Protein AF-A0A8T7HRS5-F1 (afdb_monomer)

Structure (mmCIF, N/CA/C/O backbone):
data_AF-A0A8T7HRS5-F1
#
_entry.id   AF-A0A8T7HRS5-F1
#
loop_
_atom_site.group_PDB
_atom_site.id
_atom_site.type_symbol
_atom_site.label_atom_id
_atom_site.label_alt_id
_atom_site.label_comp_id
_atom_site.label_asym_id
_atom_site.label_entity_id
_atom_site.label_seq_id
_atom_site.pdbx_PDB_ins_code
_atom_site.Cartn_x
_atom_site.Cartn_y
_atom_site.Cartn_z
_atom_site.occupancy
_atom_site.B_iso_or_equiv
_atom_site.auth_seq_id
_atom_site.auth_comp_id
_atom_site.auth_asym_id
_atom_site.auth_atom_id
_atom_site.pdbx_PDB_model_num
ATOM 1 N N . MET A 1 1 ? 22.891 -28.030 -6.811 1.00 41.44 1 MET A N 1
ATOM 2 C CA . MET A 1 1 ? 21.662 -27.942 -7.627 1.00 41.44 1 MET A CA 1
ATOM 3 C C . MET A 1 1 ? 21.359 -26.465 -7.814 1.00 41.44 1 MET A C 1
ATOM 5 O O . MET A 1 1 ? 21.120 -25.794 -6.823 1.00 41.44 1 MET A O 1
ATOM 9 N N . LEU A 1 2 ? 21.492 -25.946 -9.035 1.00 41.97 2 LEU A N 1
ATOM 10 C CA . LEU A 1 2 ? 21.156 -24.560 -9.374 1.00 41.97 2 LEU A CA 1
ATOM 11 C C . LEU A 1 2 ? 19.632 -24.460 -9.515 1.00 41.97 2 LEU A C 1
ATOM 13 O O . LEU A 1 2 ? 19.053 -25.126 -10.370 1.00 41.97 2 LEU A O 1
ATOM 17 N N . ALA A 1 3 ? 18.987 -23.687 -8.642 1.00 48.66 3 ALA A N 1
ATOM 18 C CA . ALA A 1 3 ? 17.559 -23.414 -8.724 1.00 48.66 3 ALA A CA 1
ATOM 19 C C . ALA A 1 3 ? 17.304 -22.442 -9.884 1.00 48.66 3 ALA A C 1
ATOM 21 O O . ALA A 1 3 ? 17.656 -21.267 -9.814 1.00 48.66 3 ALA A O 1
ATOM 22 N N . VAL A 1 4 ? 16.715 -22.944 -10.967 1.00 43.28 4 VAL A N 1
ATOM 23 C CA . VAL A 1 4 ? 16.228 -22.124 -12.080 1.00 43.28 4 VAL A CA 1
ATOM 24 C C . VAL A 1 4 ? 14.912 -21.487 -11.633 1.00 43.28 4 VAL A C 1
ATOM 26 O O . VAL A 1 4 ? 13.855 -22.110 -11.697 1.00 43.28 4 VAL A O 1
ATOM 29 N N . LEU A 1 5 ? 14.979 -20.252 -11.132 1.00 48.88 5 LEU A N 1
ATOM 30 C CA . LEU A 1 5 ? 13.803 -19.406 -10.929 1.00 48.88 5 LEU A CA 1
ATOM 31 C C . LEU A 1 5 ? 13.313 -18.937 -12.304 1.00 48.88 5 LEU A C 1
ATOM 33 O O . LEU A 1 5 ? 13.785 -17.945 -12.854 1.00 48.88 5 LEU A O 1
ATOM 37 N N . ALA A 1 6 ? 12.385 -19.696 -12.882 1.00 42.50 6 ALA A N 1
ATOM 38 C CA . ALA A 1 6 ? 11.676 -19.316 -14.093 1.00 42.50 6 ALA A CA 1
ATOM 39 C C . ALA A 1 6 ? 10.713 -18.163 -13.772 1.00 42.50 6 ALA A C 1
ATOM 41 O O . ALA A 1 6 ? 9.580 -18.373 -13.343 1.00 42.50 6 ALA A O 1
ATOM 42 N N . VAL A 1 7 ? 11.178 -16.929 -13.963 1.00 48.06 7 VAL A N 1
ATOM 43 C CA . VAL A 1 7 ? 10.322 -15.739 -13.975 1.00 48.06 7 VAL A CA 1
ATOM 44 C C . VAL A 1 7 ? 9.603 -15.715 -15.322 1.00 48.06 7 VAL A C 1
ATOM 46 O O . VAL A 1 7 ? 10.094 -15.174 -16.310 1.00 48.06 7 VAL A O 1
ATOM 49 N N . SER A 1 8 ? 8.452 -16.376 -15.387 1.00 46.47 8 SER A N 1
ATOM 50 C CA . SER A 1 8 ? 7.551 -16.315 -16.534 1.00 46.47 8 SER A CA 1
ATOM 51 C C . SER A 1 8 ? 6.961 -14.904 -16.643 1.00 46.47 8 SER A C 1
ATOM 53 O O . SER A 1 8 ? 6.051 -14.548 -15.892 1.00 46.47 8 SER A O 1
ATOM 55 N N . LEU A 1 9 ? 7.501 -14.098 -17.566 1.00 45.38 9 LEU A N 1
ATOM 56 C CA . LEU A 1 9 ? 6.936 -12.810 -17.969 1.00 45.38 9 LEU A CA 1
ATOM 57 C C . LEU A 1 9 ? 5.533 -13.023 -18.549 1.00 45.38 9 LEU A C 1
ATOM 59 O O . LEU A 1 9 ? 5.378 -13.475 -19.682 1.00 45.38 9 LEU A O 1
ATOM 63 N N . MET A 1 10 ? 4.505 -12.666 -17.782 1.00 49.12 10 MET A N 1
ATOM 64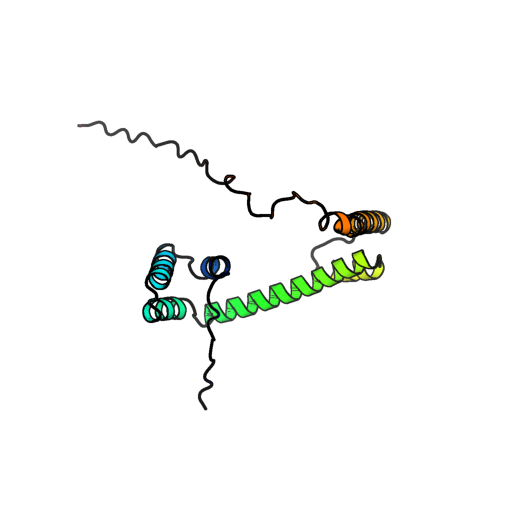 C CA . MET A 1 10 ? 3.168 -12.458 -18.326 1.00 49.12 10 MET A CA 1
ATOM 65 C C . MET A 1 10 ? 3.150 -11.159 -19.134 1.00 49.12 10 MET A C 1
ATOM 67 O O . MET A 1 10 ? 3.443 -10.079 -18.620 1.00 49.12 10 MET A O 1
ATOM 71 N N . ALA A 1 11 ? 2.806 -11.285 -20.412 1.00 43.28 11 ALA A N 1
ATOM 72 C CA . ALA A 1 11 ? 2.673 -10.178 -21.335 1.00 43.28 11 ALA A CA 1
ATOM 73 C C . ALA A 1 11 ? 1.466 -9.280 -20.982 1.00 43.28 11 ALA A C 1
ATOM 75 O O . ALA A 1 11 ? 0.327 -9.734 -20.953 1.00 43.28 11 ALA A O 1
ATOM 76 N N . ILE A 1 12 ? 1.773 -7.997 -20.754 1.00 49.12 12 ILE A N 1
ATOM 77 C CA . ILE A 1 12 ? 1.118 -6.814 -21.346 1.00 49.12 12 ILE A CA 1
ATOM 78 C C . ILE A 1 12 ? -0.404 -6.732 -21.102 1.00 49.12 12 ILE A C 1
ATOM 80 O O . ILE A 1 12 ? -1.210 -7.202 -21.893 1.00 49.12 12 ILE A O 1
ATOM 84 N N . ALA A 1 13 ? -0.842 -6.120 -19.997 1.00 39.41 13 ALA A N 1
ATOM 85 C CA . ALA A 1 13 ? -1.379 -4.750 -20.068 1.00 39.41 13 ALA A CA 1
ATOM 86 C C . ALA A 1 13 ? -1.155 -3.908 -18.784 1.00 39.41 13 ALA A C 1
ATOM 88 O O . ALA A 1 13 ? -1.774 -2.863 -18.607 1.00 39.41 13 ALA A O 1
ATOM 89 N N . GLY A 1 14 ? -0.270 -4.342 -17.878 1.00 42.34 14 GLY A N 1
ATOM 90 C CA . GLY A 1 14 ? -0.051 -3.704 -16.565 1.00 42.34 14 GLY A CA 1
ATOM 91 C C . GLY A 1 14 ? 1.330 -3.072 -16.344 1.00 42.34 14 GLY A C 1
ATOM 92 O O . GLY A 1 14 ? 1.717 -2.850 -15.199 1.00 42.34 14 GLY A O 1
ATOM 93 N N . VAL A 1 15 ? 2.113 -2.824 -17.399 1.00 47.00 15 VAL A N 1
ATOM 94 C CA . VAL A 1 15 ? 3.554 -2.508 -17.276 1.00 47.00 15 VAL A CA 1
ATOM 95 C C . VAL A 1 15 ? 3.820 -1.119 -16.657 1.00 47.00 15 VAL A C 1
ATOM 97 O O . VAL A 1 15 ? 4.844 -0.906 -16.008 1.00 47.00 15 VAL A O 1
ATOM 100 N N . SER A 1 16 ? 2.876 -0.180 -16.761 1.00 49.62 16 SER A N 1
ATOM 101 C CA . SER A 1 16 ? 3.087 1.218 -16.352 1.00 49.62 16 SER A CA 1
ATOM 102 C C . SER A 1 16 ? 3.294 1.414 -14.843 1.00 49.62 16 SER A C 1
ATOM 104 O O . SER A 1 16 ? 4.047 2.298 -14.443 1.00 49.62 16 SER A O 1
ATOM 106 N N . ALA A 1 17 ? 2.680 0.586 -13.991 1.00 49.75 17 ALA A N 1
ATOM 107 C CA . ALA A 1 17 ? 2.851 0.697 -12.538 1.00 49.75 17 ALA A CA 1
ATOM 108 C C . ALA A 1 17 ? 4.171 0.078 -12.043 1.00 49.75 17 ALA A C 1
ATOM 110 O O . ALA A 1 17 ? 4.702 0.494 -11.015 1.00 49.75 17 ALA A O 1
ATOM 111 N N . PHE A 1 18 ? 4.717 -0.896 -12.778 1.00 50.69 18 PHE A N 1
ATOM 112 C CA . PHE A 1 18 ? 5.973 -1.552 -12.423 1.00 50.69 18 PHE A CA 1
ATOM 113 C C . PHE A 1 18 ? 7.177 -0.689 -12.831 1.00 50.69 18 PHE A C 1
ATOM 115 O O . PHE A 1 18 ? 8.054 -0.441 -12.009 1.00 50.69 18 PHE A O 1
ATOM 122 N N . ILE A 1 19 ? 7.174 -0.113 -14.041 1.00 52.47 19 ILE A N 1
ATOM 123 C CA . ILE A 1 19 ? 8.280 0.733 -14.538 1.00 52.47 19 ILE A CA 1
ATOM 124 C C . ILE A 1 19 ? 8.520 1.965 -13.647 1.00 52.47 19 ILE A C 1
ATOM 126 O O . ILE A 1 19 ? 9.669 2.355 -13.430 1.00 52.47 19 ILE A O 1
ATOM 130 N N . GLY A 1 20 ? 7.462 2.547 -13.069 1.00 53.62 20 GLY A N 1
ATOM 131 C CA . GLY A 1 20 ? 7.557 3.765 -12.256 1.00 53.62 20 GLY A CA 1
ATOM 132 C C . GLY A 1 20 ? 8.439 3.654 -11.006 1.00 53.62 20 GLY A C 1
ATOM 133 O O . GLY A 1 20 ? 8.896 4.678 -10.508 1.00 53.62 20 GLY A O 1
ATOM 134 N N . ARG A 1 21 ? 8.706 2.436 -10.514 1.00 59.97 21 ARG A N 1
ATOM 135 C CA . ARG A 1 21 ? 9.557 2.192 -9.336 1.00 59.97 21 ARG A CA 1
ATOM 136 C C . ARG A 1 21 ? 10.985 1.753 -9.686 1.00 59.97 21 ARG A C 1
ATOM 138 O O . ARG A 1 21 ? 11.864 1.811 -8.834 1.00 59.97 21 ARG A O 1
ATOM 145 N N . PHE A 1 22 ? 11.207 1.309 -10.918 1.00 60.59 22 PHE A N 1
ATOM 146 C CA . PHE A 1 22 ? 12.463 0.705 -11.362 1.00 60.59 22 PHE A CA 1
ATOM 147 C C . PHE A 1 22 ? 13.364 1.724 -12.093 1.00 60.59 22 PHE A C 1
ATOM 149 O O . PHE A 1 22 ? 14.573 1.765 -11.852 1.00 60.59 22 PHE A O 1
ATOM 156 N N . GLY A 1 23 ? 12.772 2.663 -12.842 1.00 57.47 23 GLY A N 1
ATOM 157 C CA . GLY A 1 23 ? 13.489 3.780 -13.467 1.00 57.47 23 GLY A CA 1
ATOM 158 C C . GLY A 1 23 ? 13.401 5.081 -12.665 1.00 57.47 23 GLY A C 1
ATOM 159 O O . GLY A 1 23 ? 12.541 5.917 -12.960 1.00 57.47 23 GLY A O 1
ATOM 160 N N . GLU A 1 24 ? 14.286 5.265 -11.678 1.00 64.81 24 GLU A N 1
ATOM 161 C CA . GLU A 1 24 ? 14.549 6.591 -11.078 1.00 64.81 24 GLU A CA 1
ATOM 162 C C . GLU A 1 24 ? 15.238 7.533 -12.080 1.00 64.81 24 GLU A C 1
ATOM 164 O O . GLU A 1 24 ? 15.003 8.739 -12.053 1.00 64.81 24 GLU A O 1
ATOM 169 N N . ASN A 1 25 ? 16.018 6.980 -13.014 1.00 78.12 25 ASN A N 1
ATOM 170 C CA . ASN A 1 25 ? 16.662 7.732 -14.086 1.00 78.12 25 ASN A CA 1
ATOM 171 C C . ASN A 1 25 ? 15.759 7.778 -15.324 1.00 78.12 25 ASN A C 1
ATOM 173 O O . ASN A 1 25 ? 15.268 6.743 -15.784 1.00 78.12 25 ASN A O 1
ATOM 177 N N . ALA A 1 26 ? 15.571 8.974 -15.885 1.00 79.81 26 ALA A N 1
ATOM 178 C CA . ALA A 1 26 ? 14.809 9.166 -17.119 1.00 79.81 26 ALA A CA 1
ATOM 179 C C . ALA A 1 26 ? 15.413 8.378 -18.298 1.00 79.81 26 ALA A C 1
ATOM 181 O O . ALA A 1 26 ? 14.671 7.800 -19.090 1.00 79.81 26 ALA A O 1
ATOM 182 N N . ASP A 1 27 ? 16.743 8.277 -18.346 1.00 82.31 27 ASP A N 1
ATOM 183 C CA . ASP A 1 27 ? 17.473 7.598 -19.420 1.00 82.31 27 ASP A CA 1
ATOM 184 C C . ASP A 1 27 ? 17.248 6.079 -19.407 1.00 82.31 27 ASP A C 1
ATOM 186 O O . ASP A 1 27 ? 16.933 5.486 -20.438 1.00 82.31 27 ASP A O 1
ATOM 190 N N . ASP A 1 28 ? 17.330 5.442 -18.230 1.00 85.00 28 ASP A N 1
ATOM 191 C CA . ASP A 1 28 ? 17.072 4.000 -18.099 1.00 85.00 28 ASP A CA 1
ATOM 192 C C . ASP A 1 28 ? 15.601 3.674 -18.445 1.00 85.00 28 ASP A C 1
ATOM 194 O O . ASP A 1 28 ? 15.307 2.596 -18.962 1.00 85.00 28 ASP A O 1
ATOM 198 N N . ARG A 1 29 ? 14.668 4.610 -18.202 1.00 84.75 29 ARG A N 1
ATOM 199 C CA . ARG A 1 29 ? 13.253 4.457 -18.573 1.00 84.75 29 ARG A CA 1
ATOM 200 C C . ARG A 1 29 ? 13.052 4.508 -20.084 1.00 84.75 29 ARG A C 1
ATOM 202 O O . ARG A 1 29 ? 12.379 3.633 -20.618 1.00 84.75 29 ARG A O 1
ATOM 209 N N . GLN A 1 30 ? 13.649 5.488 -20.763 1.00 88.69 30 GLN A N 1
ATOM 210 C CA . GLN A 1 30 ? 13.561 5.596 -22.219 1.00 88.69 30 GLN A CA 1
ATOM 211 C C . GLN A 1 30 ? 14.194 4.378 -22.906 1.00 88.69 30 GLN A C 1
ATOM 213 O O . GLN A 1 30 ? 13.617 3.836 -23.845 1.00 88.69 30 GLN A O 1
ATOM 218 N N . ALA A 1 31 ? 15.342 3.906 -22.409 1.00 89.50 31 ALA A N 1
ATOM 219 C CA . ALA A 1 31 ? 15.993 2.706 -22.931 1.00 89.50 31 ALA A CA 1
ATOM 220 C C . ALA A 1 31 ? 15.120 1.450 -22.753 1.00 89.50 31 ALA A C 1
ATOM 222 O O . ALA A 1 31 ? 15.025 0.626 -23.661 1.00 89.50 31 ALA A O 1
ATOM 223 N N . LEU A 1 32 ? 14.433 1.325 -21.612 1.00 88.25 32 LEU A N 1
ATOM 224 C CA . LEU A 1 32 ? 13.513 0.218 -21.353 1.00 88.25 32 LEU A CA 1
ATOM 225 C C . LEU A 1 32 ? 12.269 0.280 -22.253 1.00 88.25 32 LEU A C 1
ATOM 227 O O . LEU A 1 32 ? 11.849 -0.743 -22.788 1.00 88.25 32 LEU A O 1
ATOM 231 N N . GLU A 1 33 ? 11.686 1.469 -22.430 1.00 86.75 33 GLU A N 1
ATOM 232 C CA . GLU A 1 33 ? 10.545 1.694 -23.327 1.00 86.75 33 GLU A CA 1
ATOM 233 C C . GLU A 1 33 ? 10.902 1.358 -24.779 1.00 86.75 33 GLU A C 1
ATOM 235 O O . GLU A 1 33 ? 10.136 0.666 -25.450 1.00 86.75 33 GLU A O 1
ATOM 240 N N . GLN A 1 34 ? 12.087 1.774 -25.233 1.00 91.75 34 GLN A N 1
ATOM 241 C CA . GLN A 1 34 ? 12.594 1.452 -26.564 1.00 91.75 34 GLN A CA 1
ATOM 242 C C . GLN A 1 34 ? 12.811 -0.058 -26.733 1.00 91.75 34 GLN A C 1
ATOM 244 O O . GLN A 1 34 ? 12.337 -0.631 -27.709 1.00 91.75 34 GLN A O 1
ATOM 249 N N . ALA A 1 35 ? 13.435 -0.727 -25.757 1.00 91.19 35 ALA A N 1
ATOM 250 C CA . ALA A 1 35 ? 13.632 -2.177 -25.799 1.00 91.19 35 ALA A CA 1
ATOM 251 C C . ALA A 1 35 ? 12.300 -2.945 -25.895 1.00 91.19 35 ALA A C 1
ATOM 253 O O . ALA A 1 35 ? 12.201 -3.935 -26.616 1.00 91.19 35 ALA A O 1
ATOM 254 N N . ILE A 1 36 ? 11.247 -2.471 -25.216 1.00 88.75 36 ILE A N 1
ATOM 255 C CA . ILE A 1 36 ? 9.898 -3.046 -25.331 1.00 88.75 36 ILE A CA 1
ATOM 256 C C . ILE A 1 36 ? 9.306 -2.785 -26.722 1.00 88.75 36 ILE A C 1
ATOM 258 O O . ILE A 1 36 ? 8.753 -3.707 -27.322 1.00 88.75 36 ILE A O 1
ATOM 262 N N . ALA A 1 37 ? 9.417 -1.557 -27.239 1.00 89.12 37 ALA A N 1
ATOM 263 C CA . ALA A 1 37 ? 8.905 -1.193 -28.561 1.00 89.12 37 ALA A CA 1
ATOM 264 C C . ALA A 1 37 ? 9.560 -2.018 -29.684 1.00 89.12 37 ALA A C 1
ATOM 266 O O . ALA A 1 37 ? 8.875 -2.462 -30.607 1.00 89.12 37 ALA A O 1
ATOM 267 N N . ASP A 1 38 ? 10.857 -2.292 -29.551 1.00 94.62 38 ASP A N 1
ATOM 268 C CA . ASP A 1 38 ? 11.649 -3.050 -30.521 1.00 94.62 38 ASP A CA 1
ATOM 269 C C . ASP A 1 3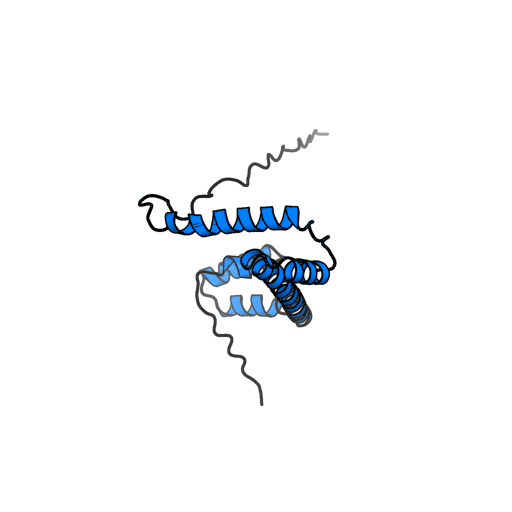8 ? 11.566 -4.575 -30.317 1.00 94.62 38 ASP A C 1
ATOM 271 O O . ASP A 1 38 ? 12.118 -5.335 -31.111 1.00 94.62 38 ASP A O 1
ATOM 275 N N . ASN A 1 39 ? 10.849 -5.048 -29.288 1.00 91.00 39 ASN A N 1
ATOM 276 C CA . ASN A 1 39 ? 10.843 -6.451 -28.847 1.00 91.00 39 ASN A CA 1
ATOM 277 C C . ASN A 1 39 ? 12.257 -7.002 -28.545 1.00 91.00 39 ASN A C 1
ATOM 279 O O . ASN A 1 39 ? 12.524 -8.195 -28.714 1.00 91.00 39 ASN A O 1
ATOM 283 N N . ASP A 1 40 ? 13.165 -6.146 -28.070 1.00 95.31 40 ASP A N 1
ATOM 284 C CA . ASP A 1 40 ? 14.538 -6.497 -27.712 1.00 95.31 40 ASP A CA 1
ATOM 285 C C . ASP A 1 40 ? 14.617 -7.016 -26.269 1.00 95.31 40 ASP A C 1
ATOM 287 O O . ASP A 1 40 ? 14.881 -6.294 -25.301 1.00 95.31 40 ASP A O 1
ATOM 291 N N . TYR A 1 41 ? 14.383 -8.321 -26.131 1.00 91.19 41 TYR A N 1
ATOM 292 C CA . TYR A 1 41 ? 14.451 -9.011 -24.845 1.00 91.19 41 TYR A CA 1
ATOM 293 C C . TYR A 1 41 ? 15.837 -8.933 -24.184 1.00 91.19 41 TYR A C 1
ATOM 295 O O . TYR A 1 41 ? 15.910 -8.893 -22.955 1.00 91.19 41 TYR A O 1
ATOM 303 N N . SER A 1 42 ? 16.926 -8.917 -24.963 1.00 93.81 42 SER A N 1
ATOM 304 C CA . SER A 1 42 ? 18.283 -8.898 -24.402 1.00 93.81 42 SER A CA 1
ATOM 305 C C . SER A 1 42 ? 18.546 -7.567 -23.713 1.00 93.81 42 SER A C 1
ATOM 307 O O . SER A 1 42 ? 18.887 -7.553 -22.530 1.00 93.81 42 SER A O 1
ATOM 309 N N . THR A 1 43 ? 18.278 -6.459 -24.411 1.00 91.75 43 THR A N 1
ATOM 310 C CA . THR A 1 43 ? 18.414 -5.110 -23.845 1.00 91.75 43 THR A CA 1
ATOM 311 C C . THR A 1 43 ? 17.484 -4.927 -22.648 1.00 91.75 43 THR A C 1
ATOM 313 O O . THR A 1 43 ? 17.908 -4.429 -21.606 1.00 91.75 43 THR A O 1
ATOM 316 N N . TRP A 1 44 ? 16.233 -5.395 -22.741 1.00 91.31 44 TRP A N 1
ATOM 317 C CA . TRP A 1 44 ? 15.306 -5.353 -21.608 1.00 91.31 44 TRP A CA 1
ATOM 318 C C . TRP A 1 44 ? 15.866 -6.092 -20.384 1.00 91.31 44 TRP A C 1
ATOM 320 O O . TRP A 1 44 ? 15.860 -5.553 -19.276 1.00 91.31 44 TRP A O 1
ATOM 330 N N . LYS A 1 45 ? 16.383 -7.311 -20.574 1.00 90.56 45 LYS A N 1
ATOM 331 C CA . LYS A 1 45 ? 16.918 -8.134 -19.488 1.00 90.56 45 LYS A CA 1
ATOM 332 C C . LYS A 1 45 ? 18.137 -7.480 -18.837 1.00 90.56 45 LYS A C 1
ATOM 334 O O . LYS A 1 45 ? 18.187 -7.419 -17.613 1.00 90.56 45 LYS A O 1
ATOM 339 N N . GLU A 1 46 ? 19.076 -6.964 -19.624 1.00 90.69 46 GLU A N 1
ATOM 340 C CA . GLU A 1 46 ? 20.273 -6.281 -19.114 1.00 90.69 46 GLU A CA 1
ATOM 341 C C . GLU A 1 46 ? 19.916 -5.039 -18.287 1.00 90.69 46 GLU A C 1
ATOM 343 O O . GLU A 1 46 ? 20.446 -4.837 -17.191 1.00 90.69 46 GLU A O 1
ATOM 348 N N . LEU A 1 47 ? 18.962 -4.234 -18.769 1.00 87.88 47 LEU A N 1
ATOM 349 C CA . LEU A 1 47 ? 18.457 -3.070 -18.038 1.00 87.88 47 LEU A CA 1
ATOM 350 C C . LEU A 1 47 ? 17.795 -3.475 -16.715 1.00 87.88 47 LEU A C 1
ATOM 352 O O . LEU A 1 47 ? 17.999 -2.811 -15.697 1.00 87.88 47 LEU A O 1
ATOM 356 N N . MET A 1 48 ? 17.040 -4.576 -16.707 1.00 85.31 48 MET A N 1
ATOM 357 C CA . MET A 1 48 ? 16.416 -5.103 -15.492 1.00 85.31 48 MET A CA 1
ATOM 358 C C . MET A 1 48 ? 17.444 -5.665 -14.504 1.00 85.31 48 MET A C 1
ATOM 360 O O . MET A 1 48 ? 17.352 -5.375 -13.313 1.00 85.31 48 MET A O 1
ATOM 364 N N . GLU A 1 49 ? 18.438 -6.424 -14.971 1.00 87.00 49 GLU A N 1
ATOM 365 C CA . GLU A 1 49 ? 19.509 -6.977 -14.128 1.00 87.00 49 GLU A CA 1
ATOM 366 C C . GLU A 1 49 ? 20.347 -5.866 -13.484 1.00 87.00 49 GLU A C 1
ATOM 368 O O . GLU A 1 49 ? 20.623 -5.922 -12.287 1.00 87.00 49 GLU A O 1
ATOM 373 N N . LYS A 1 50 ? 20.660 -4.799 -14.232 1.00 86.44 50 LYS A N 1
ATOM 374 C CA . LYS A 1 50 ? 21.345 -3.607 -13.703 1.00 86.44 50 LYS A CA 1
ATOM 375 C C . LYS A 1 50 ? 20.568 -2.948 -12.559 1.00 86.44 50 LYS A C 1
ATOM 377 O O . LYS A 1 50 ? 21.166 -2.390 -11.640 1.00 86.44 50 LYS A O 1
ATOM 382 N N . GLN A 1 51 ? 19.239 -2.984 -12.614 1.00 81.44 51 GLN A N 1
ATOM 383 C CA . GLN A 1 51 ? 18.377 -2.368 -11.607 1.00 81.44 51 GLN A CA 1
ATOM 384 C C . GLN A 1 51 ? 18.040 -3.294 -10.435 1.00 81.44 51 GLN A C 1
ATOM 386 O O . GLN A 1 51 ? 17.591 -2.800 -9.398 1.00 81.44 51 GLN A O 1
ATOM 391 N N . LEU A 1 52 ? 18.236 -4.604 -10.575 1.00 84.25 52 LEU A N 1
ATOM 392 C CA . LEU A 1 52 ? 17.921 -5.605 -9.561 1.00 84.25 52 LEU A CA 1
ATOM 393 C C . LEU A 1 52 ? 19.170 -5.962 -8.742 1.00 84.25 52 LEU A C 1
ATOM 395 O O . LEU A 1 52 ? 19.666 -7.085 -8.792 1.00 84.25 52 LEU A O 1
ATOM 399 N N . THR A 1 53 ? 19.679 -5.000 -7.970 1.00 87.44 53 THR A N 1
ATOM 400 C CA . THR A 1 53 ? 20.759 -5.277 -7.009 1.00 87.44 53 THR A CA 1
ATOM 401 C C . THR A 1 53 ? 20.226 -6.017 -5.780 1.00 87.44 53 THR A C 1
ATOM 403 O O . THR A 1 53 ? 19.032 -5.945 -5.466 1.00 87.44 53 THR A O 1
ATOM 406 N N . GLU A 1 54 ? 21.107 -6.710 -5.055 1.00 87.00 54 GLU A N 1
ATOM 407 C CA . GLU A 1 54 ? 20.747 -7.402 -3.811 1.00 87.00 54 GLU A CA 1
ATOM 408 C C . GLU A 1 54 ? 20.162 -6.426 -2.776 1.00 87.00 54 GLU A C 1
ATOM 410 O O . GLU A 1 54 ? 19.147 -6.711 -2.139 1.00 87.00 54 GLU A O 1
ATOM 415 N N . GLU A 1 55 ? 20.732 -5.225 -2.664 1.00 86.81 55 GLU A N 1
ATOM 416 C CA . GLU A 1 55 ? 20.241 -4.171 -1.776 1.00 86.81 55 GLU A CA 1
ATOM 417 C C . GLU A 1 55 ? 18.827 -3.729 -2.160 1.00 86.81 55 GLU A C 1
ATOM 419 O O . GLU A 1 55 ? 17.952 -3.614 -1.298 1.00 86.81 55 GLU A O 1
ATOM 424 N N . ARG A 1 56 ? 18.571 -3.521 -3.459 1.00 82.75 56 ARG A N 1
ATOM 425 C CA . ARG A 1 56 ? 17.240 -3.150 -3.957 1.00 82.75 56 ARG A CA 1
ATOM 426 C C . ARG A 1 56 ? 16.228 -4.265 -3.734 1.00 82.75 56 ARG A C 1
ATOM 428 O O . ARG A 1 56 ? 15.100 -3.983 -3.331 1.00 82.75 56 ARG A O 1
ATOM 435 N N . PHE A 1 57 ? 16.620 -5.519 -3.940 1.00 86.62 57 PHE A N 1
ATOM 436 C CA . PHE A 1 57 ? 15.770 -6.666 -3.638 1.00 86.62 57 PHE A CA 1
ATOM 437 C C . PHE A 1 57 ? 15.403 -6.715 -2.148 1.00 86.62 57 PHE A C 1
ATOM 439 O O . PHE A 1 57 ? 14.221 -6.779 -1.807 1.00 86.62 57 PHE A O 1
ATOM 446 N N . ASN A 1 58 ? 16.389 -6.597 -1.258 1.00 90.69 58 ASN A N 1
ATOM 447 C CA . ASN A 1 58 ? 16.163 -6.587 0.187 1.00 90.69 58 ASN A CA 1
ATOM 448 C C . ASN A 1 58 ? 15.254 -5.425 0.618 1.00 90.69 58 ASN A C 1
ATOM 450 O O . ASN A 1 58 ? 14.372 -5.606 1.462 1.00 90.69 58 ASN A O 1
ATOM 454 N N . GLN A 1 59 ? 15.394 -4.254 -0.011 1.00 87.06 59 GLN A N 1
ATOM 455 C CA . GLN A 1 59 ? 14.489 -3.129 0.211 1.00 87.06 59 GLN A CA 1
ATOM 456 C C . GLN A 1 59 ? 13.057 -3.439 -0.250 1.00 87.06 59 GLN A C 1
ATOM 458 O O . GLN A 1 59 ? 12.105 -3.128 0.460 1.00 87.06 59 GLN A O 1
ATOM 463 N N . ILE A 1 60 ? 12.874 -4.085 -1.407 1.00 85.44 60 ILE A N 1
ATOM 464 C CA . ILE A 1 60 ? 11.547 -4.504 -1.887 1.00 85.44 60 ILE A CA 1
ATOM 465 C C . ILE A 1 60 ? 10.903 -5.494 -0.911 1.00 85.44 60 ILE A C 1
ATOM 467 O O . ILE A 1 60 ? 9.718 -5.354 -0.608 1.00 85.44 60 ILE A O 1
ATOM 471 N N . VAL A 1 61 ? 11.666 -6.466 -0.404 1.00 91.06 61 VAL A N 1
ATOM 472 C CA . VAL A 1 61 ? 11.184 -7.442 0.586 1.00 91.06 61 VAL A CA 1
ATOM 473 C C . VAL A 1 61 ? 10.736 -6.736 1.864 1.00 91.06 61 VAL A C 1
ATOM 475 O O . VAL A 1 61 ? 9.638 -7.000 2.358 1.00 91.06 61 VAL A O 1
ATOM 478 N N . LYS A 1 62 ? 11.547 -5.801 2.368 1.00 92.06 62 LYS A N 1
ATOM 479 C CA . LYS A 1 62 ? 11.209 -4.992 3.541 1.00 92.06 62 LYS A CA 1
ATOM 480 C C . LYS A 1 62 ? 9.920 -4.195 3.320 1.00 92.06 62 LYS A C 1
ATOM 482 O O . LYS A 1 62 ? 8.976 -4.338 4.093 1.00 92.06 62 LYS A O 1
ATOM 487 N N . ASP A 1 63 ? 9.838 -3.443 2.227 1.00 86.00 63 ASP A N 1
ATOM 488 C CA . ASP A 1 63 ? 8.664 -2.633 1.887 1.00 86.00 63 ASP A CA 1
ATOM 489 C C . ASP A 1 63 ? 7.408 -3.477 1.661 1.00 86.00 63 ASP A C 1
ATOM 491 O O . ASP A 1 63 ? 6.287 -3.026 1.904 1.00 86.00 63 ASP A O 1
ATOM 495 N N . HIS A 1 64 ? 7.557 -4.681 1.109 1.00 88.88 64 HIS A N 1
ATOM 496 C CA . HIS A 1 64 ? 6.444 -5.604 0.930 1.00 88.88 64 HIS A CA 1
ATOM 497 C C . HIS A 1 64 ? 5.923 -6.088 2.282 1.00 88.88 64 HIS A C 1
ATOM 499 O O . HIS A 1 64 ? 4.715 -6.055 2.508 1.00 88.88 64 HIS A O 1
ATOM 505 N N . LYS A 1 65 ? 6.825 -6.464 3.193 1.00 92.88 65 LYS A N 1
ATOM 506 C CA . LYS A 1 65 ? 6.466 -6.878 4.549 1.00 92.88 65 LYS A CA 1
ATOM 507 C C . LYS A 1 65 ? 5.746 -5.759 5.301 1.00 92.88 65 LYS A C 1
ATOM 509 O O . LYS A 1 65 ? 4.650 -5.981 5.803 1.00 92.88 65 LYS A O 1
ATOM 514 N N . GLU A 1 66 ? 6.301 -4.549 5.297 1.00 90.19 66 GLU A N 1
ATOM 515 C CA . GLU A 1 66 ? 5.688 -3.385 5.951 1.00 90.19 66 GLU A CA 1
ATOM 516 C C . GLU A 1 66 ? 4.299 -3.069 5.374 1.00 90.19 66 GLU A C 1
ATOM 518 O O . GLU A 1 66 ? 3.348 -2.826 6.120 1.00 90.19 66 GLU A O 1
ATOM 523 N N . ARG A 1 67 ? 4.143 -3.127 4.042 1.00 88.00 67 ARG A N 1
ATOM 524 C CA . ARG A 1 67 ? 2.837 -2.933 3.395 1.00 88.00 67 ARG A CA 1
ATOM 525 C C . ARG A 1 67 ? 1.846 -4.036 3.740 1.00 88.00 67 ARG A C 1
ATOM 527 O O . ARG A 1 67 ? 0.695 -3.716 4.011 1.00 88.00 67 ARG A O 1
ATOM 534 N N . SER A 1 68 ? 2.271 -5.296 3.745 1.00 90.94 68 SER A N 1
ATOM 535 C CA . SER A 1 68 ? 1.410 -6.429 4.096 1.00 90.94 68 SER A CA 1
ATOM 536 C C . SER A 1 68 ? 0.931 -6.333 5.544 1.00 90.94 68 SER A C 1
ATOM 538 O O . SER A 1 68 ? -0.248 -6.545 5.822 1.00 90.94 68 SER A O 1
ATOM 540 N N . GLU A 1 69 ? 1.822 -5.979 6.471 1.00 90.62 69 GLU A N 1
ATOM 541 C CA . GLU A 1 69 ? 1.473 -5.781 7.879 1.00 90.62 69 GLU A CA 1
ATOM 542 C C . GLU A 1 69 ? 0.492 -4.617 8.046 1.00 90.62 69 GLU A C 1
ATOM 544 O O . GLU A 1 69 ? -0.513 -4.744 8.746 1.00 90.62 69 GLU A O 1
ATOM 549 N N . LYS A 1 70 ? 0.738 -3.495 7.361 1.00 90.50 70 LYS A N 1
ATOM 550 C CA . LYS A 1 70 ? -0.173 -2.348 7.373 1.00 90.50 70 LYS A CA 1
ATOM 551 C C . LYS A 1 70 ? -1.547 -2.705 6.801 1.00 90.50 70 LYS A C 1
ATOM 553 O O . LYS A 1 70 ? -2.552 -2.403 7.435 1.00 90.50 70 LYS A O 1
ATOM 558 N N . GLN A 1 71 ? -1.593 -3.382 5.655 1.00 90.81 71 GLN A N 1
ATOM 559 C CA . GLN A 1 71 ? -2.841 -3.820 5.024 1.00 90.81 71 GLN A CA 1
ATOM 560 C C . GLN A 1 71 ? -3.643 -4.753 5.928 1.00 90.81 71 GLN A C 1
ATOM 562 O O . GLN A 1 71 ? -4.854 -4.596 6.031 1.00 90.81 71 GLN A O 1
ATOM 567 N N . SER A 1 72 ? -2.980 -5.687 6.614 1.00 92.88 72 SER A N 1
ATOM 568 C CA . SER A 1 72 ? -3.645 -6.585 7.561 1.00 92.88 72 SER A CA 1
ATOM 569 C C . SER A 1 72 ? -4.273 -5.821 8.732 1.00 92.88 72 SER A C 1
ATOM 571 O O . SER A 1 72 ? -5.415 -6.090 9.095 1.00 92.88 72 SER A O 1
ATOM 573 N N . LYS A 1 73 ? -3.574 -4.823 9.286 1.00 91.88 73 LYS A N 1
ATOM 574 C CA . LYS A 1 73 ? -4.119 -3.982 10.364 1.00 91.88 73 LYS A CA 1
ATOM 575 C C . LYS A 1 73 ? -5.278 -3.104 9.891 1.00 91.88 73 LYS A C 1
ATOM 577 O O . LYS A 1 73 ? -6.268 -2.963 10.599 1.00 91.88 73 LYS A O 1
ATOM 582 N N . GLU A 1 74 ? -5.170 -2.521 8.699 1.00 92.62 74 GLU A N 1
ATOM 583 C CA . GLU A 1 74 ? -6.248 -1.727 8.097 1.00 92.62 74 GLU A CA 1
ATOM 584 C C . GLU A 1 74 ? -7.477 -2.579 7.759 1.00 92.62 74 GLU A C 1
ATOM 586 O O . GLU A 1 74 ? -8.600 -2.094 7.887 1.00 92.62 74 GLU A O 1
ATOM 591 N N . ALA A 1 75 ? -7.279 -3.839 7.355 1.00 94.75 75 ALA A N 1
ATOM 592 C CA . ALA A 1 75 ? -8.367 -4.790 7.153 1.00 94.75 75 ALA A CA 1
ATOM 593 C C . ALA A 1 75 ? -9.113 -5.050 8.466 1.00 94.75 75 ALA A C 1
ATOM 595 O O . ALA A 1 75 ? -10.317 -4.859 8.501 1.00 94.75 75 ALA A O 1
ATOM 596 N N . ALA A 1 76 ? -8.407 -5.314 9.570 1.00 96.25 76 ALA A N 1
ATOM 597 C CA . ALA A 1 76 ? -9.049 -5.516 10.872 1.00 96.25 76 ALA A CA 1
ATOM 598 C C . ALA A 1 76 ? -9.902 -4.312 11.326 1.00 96.25 76 ALA A C 1
ATOM 600 O O . ALA A 1 76 ? -10.979 -4.493 11.885 1.00 96.25 76 ALA A O 1
ATOM 601 N N . VAL A 1 77 ? -9.451 -3.076 11.063 1.00 95.88 77 VAL A N 1
ATOM 602 C CA . VAL A 1 77 ? -10.259 -1.870 11.334 1.00 95.88 77 VAL A CA 1
ATOM 603 C C . VAL A 1 77 ? -11.509 -1.835 10.456 1.00 95.88 77 VAL A C 1
ATOM 605 O O . VAL A 1 77 ? -12.581 -1.475 10.933 1.00 95.88 77 VAL A O 1
ATOM 608 N N . ARG A 1 78 ? -11.371 -2.171 9.169 1.00 94.75 78 ARG A N 1
ATOM 609 C CA . ARG A 1 78 ? -12.490 -2.190 8.223 1.00 94.75 78 ARG A CA 1
ATOM 610 C C . ARG A 1 78 ? -13.527 -3.235 8.612 1.00 94.75 78 ARG A C 1
ATOM 612 O O . ARG A 1 78 ? -14.697 -2.881 8.671 1.00 94.75 78 ARG A O 1
ATOM 619 N N . ASP A 1 79 ? -13.090 -4.456 8.890 1.00 96.50 79 ASP A N 1
ATOM 620 C CA . ASP A 1 79 ? -13.957 -5.578 9.245 1.00 96.50 79 ASP A CA 1
ATOM 621 C C . ASP A 1 79 ? -14.753 -5.233 10.512 1.00 96.50 79 ASP A C 1
ATOM 623 O O . ASP A 1 79 ? -15.974 -5.322 10.516 1.00 96.50 79 ASP A O 1
ATOM 627 N N . ALA A 1 80 ? -14.097 -4.664 11.531 1.00 97.44 80 ALA A N 1
ATOM 628 C CA . ALA A 1 80 ? -14.777 -4.198 12.740 1.00 97.44 80 ALA A CA 1
ATOM 629 C C . ALA A 1 80 ? -15.840 -3.112 12.473 1.00 97.44 80 ALA A C 1
ATOM 631 O O . ALA A 1 80 ? -16.891 -3.106 13.107 1.00 97.44 80 ALA A O 1
ATOM 632 N N . ILE A 1 81 ? -15.600 -2.192 11.528 1.00 95.69 81 ILE A N 1
ATOM 633 C CA . ILE A 1 81 ? -16.605 -1.190 11.121 1.00 95.69 81 ILE A CA 1
ATOM 634 C C . ILE A 1 81 ? -17.762 -1.851 10.359 1.00 95.69 81 ILE A C 1
ATOM 636 O O . ILE A 1 81 ? -18.909 -1.444 10.524 1.00 95.69 81 ILE A O 1
ATOM 640 N N . GLU A 1 82 ? -17.481 -2.831 9.501 1.00 93.94 82 GLU A N 1
ATOM 641 C CA . GLU A 1 82 ? -18.506 -3.543 8.726 1.00 93.94 82 GLU A CA 1
ATOM 642 C C . GLU A 1 82 ? -19.404 -4.398 9.627 1.00 93.94 82 GLU A C 1
ATOM 644 O O . GLU A 1 82 ? -20.624 -4.383 9.452 1.00 93.94 82 GLU A O 1
ATOM 649 N N . ASP A 1 83 ? -18.819 -5.027 10.644 1.00 96.69 83 ASP A N 1
ATOM 650 C CA . ASP A 1 83 ? -19.526 -5.814 11.657 1.00 96.69 83 ASP A CA 1
ATOM 651 C C . ASP A 1 83 ? -20.195 -4.946 12.740 1.00 96.69 83 ASP A C 1
ATOM 653 O 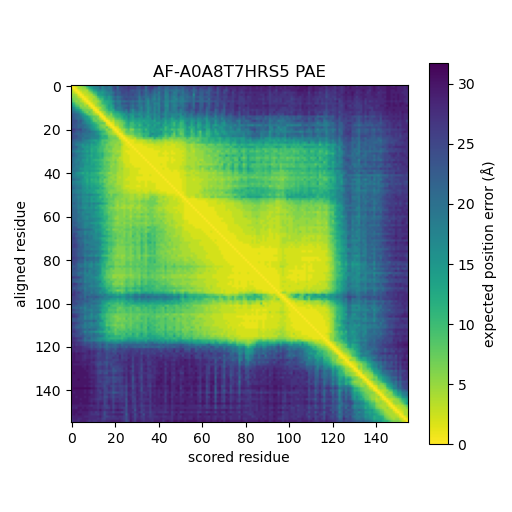O . ASP A 1 83 ? -21.012 -5.437 13.519 1.00 96.69 83 ASP A O 1
ATOM 657 N N . GLY A 1 84 ? -19.870 -3.648 12.800 1.00 96.94 84 GLY A N 1
ATOM 658 C CA . GLY A 1 84 ? -20.340 -2.743 13.851 1.00 96.94 84 GLY A CA 1
ATOM 659 C C . GLY A 1 84 ? -19.778 -3.067 15.242 1.00 96.94 84 GLY A C 1
ATOM 660 O O . GLY A 1 84 ? -20.381 -2.695 16.247 1.00 96.94 84 GLY A O 1
ATOM 661 N N . ASP A 1 85 ? -18.633 -3.749 15.316 1.00 98.19 85 ASP A N 1
ATOM 662 C CA . ASP A 1 85 ? -17.980 -4.158 16.560 1.00 98.19 85 ASP A CA 1
ATOM 663 C C . ASP A 1 85 ? -17.011 -3.068 17.051 1.00 98.19 85 ASP A C 1
ATOM 665 O O . ASP A 1 85 ? -15.862 -2.950 16.604 1.00 98.19 85 ASP A O 1
ATOM 669 N N . TYR A 1 86 ? -17.486 -2.244 17.988 1.00 97.69 86 TYR A N 1
ATOM 670 C CA . TYR A 1 86 ? -16.702 -1.144 18.551 1.00 97.69 86 TYR A CA 1
ATOM 671 C C . TYR A 1 86 ? -15.472 -1.626 19.338 1.00 97.69 86 TYR A C 1
ATOM 673 O O . TYR A 1 86 ? -14.404 -1.012 19.251 1.00 97.69 86 TYR A O 1
ATOM 681 N N . ASP A 1 87 ? -15.572 -2.740 20.066 1.00 97.56 87 ASP A N 1
ATOM 682 C CA . ASP A 1 87 ? -14.459 -3.267 20.861 1.00 97.56 87 ASP A CA 1
ATOM 683 C C . ASP A 1 87 ? -13.340 -3.799 19.952 1.00 97.56 87 ASP A C 1
ATOM 685 O O . ASP A 1 87 ? -12.157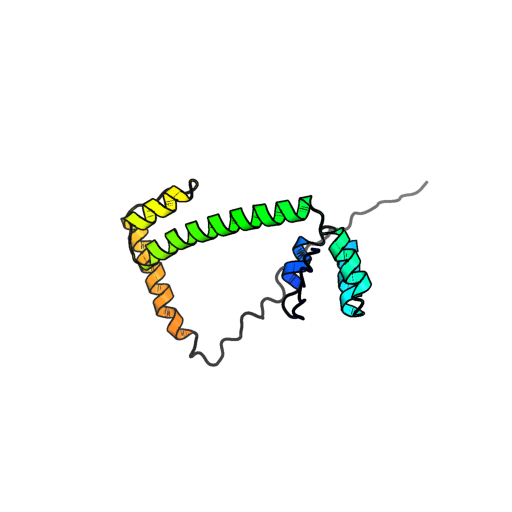 -3.485 20.160 1.00 97.56 87 ASP A O 1
ATOM 689 N N . ALA A 1 88 ? -13.703 -4.534 18.893 1.00 97.62 88 ALA A N 1
ATOM 690 C CA . ALA A 1 88 ? -12.763 -4.974 17.865 1.00 97.62 88 ALA A CA 1
ATOM 691 C C . ALA A 1 88 ? -12.112 -3.779 17.153 1.00 97.62 88 ALA A C 1
ATOM 693 O O . ALA A 1 88 ? -10.893 -3.767 16.945 1.00 97.62 88 ALA A O 1
ATOM 694 N N . TYR A 1 89 ? -12.890 -2.733 16.858 1.00 97.12 89 TYR A N 1
ATOM 695 C CA . TYR A 1 89 ? -12.392 -1.497 16.256 1.00 97.12 89 TYR A CA 1
ATOM 696 C C . TYR A 1 89 ? -11.353 -0.807 17.149 1.00 97.12 89 TYR A C 1
ATOM 698 O O . TYR A 1 89 ? -10.257 -0.476 16.684 1.00 97.12 89 TYR A O 1
ATOM 706 N N . VAL A 1 90 ? -11.640 -0.634 18.444 1.00 96.19 90 VAL A N 1
ATOM 707 C CA . VAL A 1 90 ? -10.699 -0.036 19.406 1.00 96.19 90 VAL A CA 1
ATOM 708 C C . VAL A 1 90 ? -9.409 -0.856 19.478 1.00 96.19 90 VAL A C 1
ATOM 710 O O . VAL A 1 90 ? -8.314 -0.281 19.508 1.00 96.19 90 VAL A O 1
ATOM 713 N N . GLY A 1 91 ? -9.515 -2.189 19.487 1.00 95.44 91 GLY A N 1
ATOM 714 C CA . GLY A 1 91 ? -8.364 -3.092 19.448 1.00 95.44 91 GLY A CA 1
ATOM 715 C C . GLY A 1 91 ? -7.506 -2.896 18.194 1.00 95.44 91 GLY A C 1
ATOM 716 O O . GLY A 1 91 ? -6.291 -2.695 18.293 1.00 95.44 91 GLY A O 1
ATOM 717 N N . ALA A 1 92 ? -8.139 -2.884 17.021 1.00 95.06 92 ALA A N 1
ATOM 718 C CA . ALA A 1 92 ? -7.468 -2.728 15.734 1.00 95.06 92 ALA A CA 1
ATOM 719 C C . ALA A 1 92 ? -6.809 -1.343 15.571 1.00 95.06 92 ALA A C 1
ATOM 721 O O . ALA A 1 92 ? -5.659 -1.246 15.134 1.00 95.06 92 ALA A O 1
ATOM 722 N N . VAL A 1 93 ? -7.478 -0.265 15.997 1.00 94.62 93 VAL A N 1
ATOM 723 C CA . VAL A 1 93 ? -6.929 1.103 15.958 1.00 94.62 93 VAL A CA 1
ATOM 724 C C . VAL A 1 93 ? -5.732 1.259 16.895 1.00 94.62 93 VAL A C 1
ATOM 726 O O . VAL A 1 93 ? -4.713 1.832 16.503 1.00 94.62 93 VAL A O 1
ATOM 729 N N . LYS A 1 94 ? -5.786 0.687 18.105 1.00 93.69 94 LYS A N 1
ATOM 730 C CA . LYS A 1 94 ? -4.630 0.671 19.019 1.00 93.69 94 LYS A CA 1
ATOM 731 C C . LYS A 1 94 ? -3.433 -0.063 18.407 1.00 93.69 94 LYS A C 1
ATOM 733 O O . LYS A 1 94 ? -2.300 0.395 18.556 1.00 93.69 94 LYS A O 1
ATOM 738 N N . ALA A 1 95 ? -3.664 -1.150 17.665 1.00 92.06 95 ALA A N 1
ATOM 739 C CA . ALA A 1 95 ? -2.606 -1.911 16.992 1.00 92.06 95 ALA A CA 1
ATOM 740 C C . ALA A 1 95 ? -1.914 -1.144 15.841 1.00 92.06 95 ALA A C 1
ATOM 742 O O . ALA A 1 95 ? -0.784 -1.481 15.454 1.00 92.06 95 ALA A O 1
ATOM 743 N N . LEU A 1 96 ? -2.554 -0.097 15.306 1.00 89.31 96 LEU A N 1
ATOM 744 C CA . LEU A 1 96 ? -1.951 0.825 14.338 1.00 89.31 96 LEU A CA 1
ATOM 745 C C . LEU A 1 96 ? -0.997 1.841 14.987 1.00 89.31 96 LEU A C 1
ATOM 747 O O . LEU A 1 96 ? -0.280 2.522 14.254 1.00 89.31 96 LEU A O 1
ATOM 751 N N . ALA A 1 97 ? -0.954 1.936 16.325 1.00 80.31 97 ALA A N 1
ATOM 752 C CA . ALA A 1 97 ? -0.058 2.776 17.145 1.00 80.31 97 ALA A CA 1
ATOM 753 C C . ALA A 1 97 ? -0.014 4.284 16.798 1.00 80.31 97 ALA A C 1
ATOM 755 O O . ALA A 1 97 ? 0.756 5.035 17.391 1.00 80.31 97 ALA A O 1
ATOM 756 N N . SER A 1 98 ? -0.831 4.734 15.848 1.00 74.44 98 SER A N 1
ATOM 757 C CA . SER A 1 98 ? -0.757 6.058 15.220 1.00 74.44 98 SER A CA 1
ATOM 758 C C . SER A 1 98 ? -2.101 6.784 15.191 1.00 74.44 98 SER A C 1
ATOM 760 O O . SER A 1 98 ? -2.164 7.932 14.759 1.00 74.44 98 SER A O 1
ATOM 762 N N . ALA A 1 99 ? -3.169 6.143 15.668 1.00 84.50 99 ALA A N 1
ATOM 763 C CA . ALA A 1 99 ? -4.516 6.688 15.648 1.00 84.50 99 ALA A CA 1
ATOM 764 C C . ALA A 1 99 ? -5.166 6.600 17.032 1.00 84.50 99 ALA A C 1
ATOM 766 O O . ALA A 1 99 ? -4.991 5.628 17.769 1.00 84.50 99 ALA A O 1
ATOM 767 N N . GLN A 1 100 ? -5.922 7.641 17.376 1.00 90.12 100 GLN A N 1
ATOM 768 C CA . GLN A 1 100 ? -6.798 7.645 18.537 1.00 90.12 100 GLN A CA 1
ATOM 769 C C . GLN A 1 100 ? -8.132 7.015 18.135 1.00 90.12 100 GLN A C 1
ATOM 771 O O . GLN A 1 100 ? -8.674 7.344 17.080 1.00 90.12 100 GLN A O 1
ATOM 776 N N . ALA A 1 101 ? -8.643 6.102 18.961 1.00 91.12 101 ALA A N 1
ATOM 777 C CA . ALA A 1 101 ? -9.965 5.534 18.739 1.00 91.12 101 ALA A CA 1
ATOM 778 C C . ALA A 1 101 ? -11.031 6.634 18.828 1.00 91.12 101 ALA A C 1
ATOM 780 O O . ALA A 1 101 ? -10.953 7.512 19.693 1.00 91.12 101 ALA A O 1
ATOM 781 N N . LEU A 1 102 ? -12.007 6.576 17.923 1.00 93.25 102 LEU A N 1
ATOM 782 C CA . LEU A 1 102 ? -13.218 7.386 18.008 1.00 93.25 102 LEU A CA 1
ATOM 783 C C . LEU A 1 102 ? -13.995 7.053 19.286 1.00 93.25 102 LEU A C 1
ATOM 785 O O . LEU A 1 102 ? -13.822 5.980 19.859 1.00 93.25 102 LEU A O 1
ATOM 789 N N . SER A 1 103 ? -14.858 7.976 19.712 1.00 96.56 103 SER A N 1
ATOM 790 C CA . SER A 1 103 ? -15.879 7.648 20.705 1.00 96.56 103 SER A CA 1
ATOM 791 C C . SER A 1 103 ? -16.862 6.624 20.127 1.00 96.56 103 SER A C 1
ATOM 793 O O . SER A 1 103 ? -17.029 6.550 18.910 1.00 96.56 103 SER A O 1
ATOM 795 N N . GLU A 1 104 ? -17.545 5.870 20.985 1.00 96.75 104 GLU A N 1
ATOM 796 C CA . GLU A 1 104 ? -18.563 4.895 20.565 1.00 96.75 104 GLU A CA 1
ATOM 797 C C . GLU A 1 104 ? -19.663 5.558 19.725 1.00 96.75 104 GLU A C 1
ATOM 799 O O . GLU A 1 104 ? -19.976 5.097 18.634 1.00 96.75 104 GLU A O 1
ATOM 804 N N . GLN A 1 105 ? -20.141 6.732 20.148 1.00 96.06 105 GLN A N 1
ATOM 805 C CA . GLN A 1 105 ? -21.138 7.503 19.401 1.00 96.06 105 GLN A CA 1
ATOM 806 C C . GLN A 1 105 ? -20.648 7.919 18.000 1.00 96.06 105 GLN A C 1
ATOM 808 O O . GLN A 1 105 ? -21.427 7.974 17.049 1.00 96.06 105 GLN A O 1
ATOM 813 N N . ASP A 1 106 ? -19.370 8.272 17.850 1.00 96.94 106 ASP A N 1
ATOM 814 C CA . ASP A 1 106 ? -18.817 8.633 16.539 1.00 96.94 106 ASP A CA 1
ATOM 815 C C . ASP A 1 106 ? -18.520 7.402 15.679 1.00 96.94 106 ASP A C 1
ATOM 817 O O . ASP A 1 106 ? -18.615 7.474 14.452 1.00 96.94 106 ASP A O 1
ATOM 821 N N . PHE A 1 107 ? -18.209 6.270 16.309 1.00 97.12 107 PHE A N 1
ATOM 822 C CA . PHE A 1 107 ? -18.111 4.982 15.638 1.00 97.12 107 PHE A CA 1
ATOM 823 C C . PHE A 1 107 ? -19.472 4.532 15.090 1.00 97.12 107 PHE A C 1
ATOM 825 O O . PHE A 1 107 ? -19.547 4.176 13.919 1.00 97.12 107 PHE A O 1
ATOM 832 N N . GLU A 1 108 ? -20.559 4.641 15.857 1.00 97.38 108 GLU A N 1
ATOM 833 C CA . GLU A 1 108 ? -21.916 4.322 15.383 1.00 97.38 108 GLU A CA 1
ATOM 834 C C . GLU A 1 108 ? -22.284 5.117 14.121 1.00 97.38 108 GLU A C 1
ATOM 836 O O . GLU A 1 108 ? -22.745 4.545 13.132 1.00 97.38 108 GLU A O 1
ATOM 841 N N . LYS A 1 109 ? -21.989 6.426 14.096 1.00 96.38 109 LYS A N 1
ATOM 842 C CA . LYS A 1 109 ? -22.180 7.260 12.893 1.00 96.38 109 LYS A CA 1
ATOM 843 C C . LYS A 1 109 ? -21.337 6.768 11.717 1.00 96.38 109 LYS A C 1
ATOM 845 O O . LYS A 1 109 ? -21.774 6.827 10.569 1.00 96.38 109 LYS A O 1
ATOM 850 N N . LEU A 1 110 ? -20.107 6.319 11.974 1.00 93.81 110 LEU A N 1
ATOM 851 C CA . LEU A 1 110 ? -19.224 5.784 10.937 1.00 93.81 110 LEU A CA 1
ATOM 852 C C . LEU A 1 110 ? -19.785 4.485 10.342 1.00 93.81 110 LEU A C 1
ATOM 854 O O . LEU A 1 110 ? -19.764 4.329 9.118 1.00 93.81 110 LEU A O 1
ATOM 858 N N . VAL A 1 111 ? -20.307 3.594 11.187 1.00 96.12 111 VAL A N 1
ATOM 859 C CA . VAL A 1 111 ? -20.986 2.356 10.779 1.00 96.12 111 VAL A CA 1
ATOM 860 C C . VAL A 1 111 ? -22.219 2.685 9.937 1.00 96.12 111 VAL A C 1
ATOM 862 O O . VAL A 1 111 ? -22.354 2.161 8.832 1.00 96.12 111 VAL A O 1
ATOM 865 N N . GLU A 1 112 ? -23.059 3.624 10.380 1.00 93.94 112 GLU A N 1
ATOM 866 C CA . GLU A 1 112 ? -24.243 4.074 9.636 1.00 93.94 112 GLU A CA 1
ATOM 867 C C . GLU A 1 112 ? -23.867 4.603 8.240 1.00 93.94 112 GLU A C 1
ATOM 869 O O . GLU A 1 112 ? -24.426 4.175 7.228 1.00 93.94 112 GLU A O 1
ATOM 874 N N . ILE A 1 113 ? -22.854 5.476 8.153 1.00 92.38 113 ILE A N 1
ATOM 875 C CA . ILE A 1 113 ? -22.350 5.999 6.873 1.00 92.38 113 ILE A CA 1
ATOM 876 C C . ILE A 1 113 ? -21.817 4.867 5.983 1.00 92.38 113 ILE A C 1
ATOM 878 O O . ILE A 1 113 ? -22.009 4.900 4.762 1.00 92.38 113 ILE A O 1
ATOM 882 N N . ARG A 1 114 ? -21.119 3.879 6.559 1.00 90.69 114 ARG A N 1
ATOM 883 C CA . ARG A 1 114 ? -20.566 2.734 5.821 1.00 90.69 114 ARG A CA 1
ATOM 884 C C . ARG A 1 114 ? -21.682 1.863 5.249 1.00 90.69 114 ARG A C 1
ATOM 886 O O . ARG A 1 114 ? -21.640 1.564 4.057 1.00 90.69 114 ARG A O 1
ATOM 893 N N . GLN A 1 115 ? -22.683 1.531 6.058 1.00 90.19 115 GLN A N 1
ATOM 894 C CA . GLN A 1 115 ? -23.843 0.733 5.658 1.00 90.19 115 GLN A CA 1
ATOM 895 C C . GLN A 1 115 ? -24.701 1.452 4.608 1.00 90.19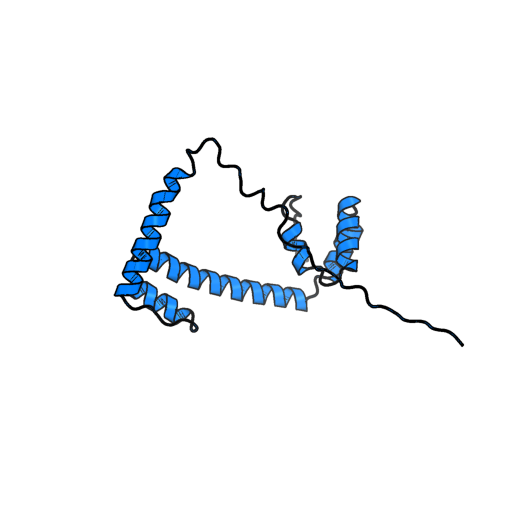 115 GLN A C 1
ATOM 897 O O . GLN A 1 115 ? -25.112 0.849 3.617 1.00 90.19 115 GLN A O 1
ATOM 902 N N . ALA A 1 116 ? -24.900 2.767 4.749 1.00 88.62 116 ALA A N 1
ATOM 903 C CA . ALA A 1 116 ? -25.610 3.571 3.752 1.00 88.62 116 ALA A CA 1
ATOM 904 C C . ALA A 1 116 ? -24.896 3.589 2.385 1.00 88.62 116 ALA A C 1
ATOM 906 O O . ALA A 1 116 ? -25.538 3.728 1.342 1.00 88.62 116 ALA A O 1
ATOM 907 N N . ARG A 1 117 ? -23.564 3.441 2.369 1.00 84.94 117 ARG A N 1
ATOM 908 C CA . ARG A 1 117 ? -22.775 3.353 1.131 1.00 84.94 117 ARG A CA 1
ATOM 909 C C . ARG A 1 117 ? -22.793 1.959 0.513 1.00 84.94 117 ARG A C 1
ATOM 911 O O . ARG A 1 117 ? -22.952 1.879 -0.699 1.00 84.94 117 ARG A O 1
ATOM 918 N N . SER A 1 118 ? -22.661 0.894 1.306 1.00 81.62 118 SER A N 1
ATOM 919 C CA . SER A 1 118 ? -22.711 -0.483 0.787 1.00 81.62 118 SER A CA 1
ATOM 920 C C . SER A 1 118 ? -24.103 -0.853 0.266 1.00 81.62 118 SER A C 1
ATOM 922 O O . SER A 1 118 ? -24.218 -1.521 -0.757 1.00 81.62 118 SER A O 1
ATOM 924 N N . GLY A 1 119 ? -25.172 -0.341 0.887 1.00 68.81 119 GLY A N 1
ATOM 925 C CA . GLY A 1 119 ? -26.544 -0.537 0.406 1.00 68.81 119 GLY A CA 1
ATOM 926 C C . GLY A 1 119 ? -26.829 0.094 -0.966 1.00 68.81 119 GLY A C 1
ATOM 927 O O . GLY A 1 119 ? -27.645 -0.429 -1.723 1.00 68.81 119 GLY A O 1
ATOM 928 N N . ASN A 1 120 ? -26.122 1.172 -1.325 1.00 57.94 120 ASN A N 1
ATOM 929 C CA . ASN A 1 120 ? -26.282 1.875 -2.604 1.00 57.94 120 ASN A CA 1
ATOM 930 C C . ASN A 1 120 ? -25.420 1.307 -3.752 1.00 57.94 120 ASN A C 1
ATOM 932 O O . ASN A 1 120 ? -25.553 1.771 -4.886 1.00 57.94 120 ASN A O 1
ATOM 936 N N . GLU A 1 121 ? -24.561 0.308 -3.515 1.00 54.09 121 GLU A N 1
ATOM 937 C CA . GLU A 1 121 ? -23.761 -0.312 -4.590 1.00 54.09 121 GLU A CA 1
ATOM 938 C C . GLU A 1 121 ? -24.605 -1.143 -5.569 1.00 54.09 121 GLU A C 1
ATOM 940 O O . GLU A 1 121 ? -24.210 -1.314 -6.721 1.00 54.09 121 GLU A O 1
ATOM 945 N N . THR A 1 122 ? -25.820 -1.550 -5.184 1.00 51.47 122 THR A N 1
ATOM 946 C CA . THR A 1 122 ? -26.762 -2.240 -6.086 1.00 51.47 122 THR A CA 1
ATOM 947 C C . THR A 1 122 ? -27.353 -1.341 -7.183 1.00 51.47 122 THR A C 1
ATOM 949 O O . THR A 1 122 ? -27.971 -1.850 -8.112 1.00 51.47 122 THR A O 1
ATOM 952 N N . MET A 1 123 ? -27.134 -0.018 -7.147 1.00 49.69 123 MET A N 1
ATOM 953 C CA . MET A 1 123 ? -27.588 0.903 -8.204 1.00 49.69 123 MET A CA 1
ATOM 954 C C . MET A 1 123 ? -26.565 1.155 -9.323 1.00 49.69 123 MET A C 1
ATOM 956 O O . MET A 1 123 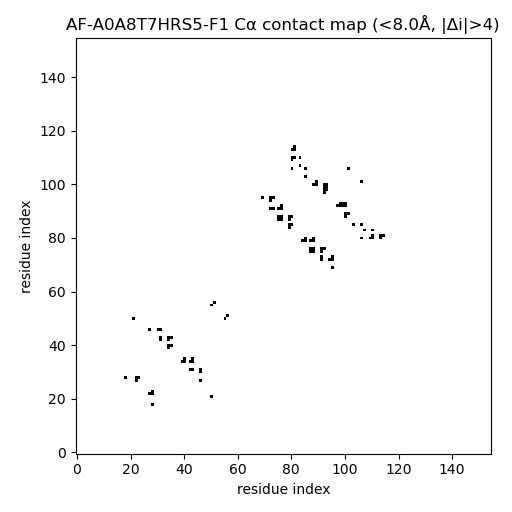? -26.890 1.848 -10.288 1.00 49.69 123 MET A O 1
ATOM 960 N N . VAL A 1 124 ? -25.339 0.623 -9.231 1.00 51.06 124 VAL A N 1
ATOM 961 C CA . VAL A 1 124 ? -24.298 0.870 -10.251 1.00 51.06 124 VAL A CA 1
ATOM 962 C C . VAL A 1 124 ? -24.341 -0.153 -11.394 1.00 51.06 124 VAL A C 1
ATOM 964 O O . VAL A 1 124 ? -23.891 0.159 -12.495 1.00 51.06 124 VAL A O 1
ATOM 967 N N . GLU A 1 125 ? -24.930 -1.335 -11.190 1.00 49.47 125 GLU A N 1
ATOM 968 C CA . GLU A 1 125 ? -25.026 -2.361 -12.243 1.00 49.47 125 GLU A CA 1
ATOM 969 C C . GLU A 1 125 ? -26.174 -2.141 -13.243 1.00 49.47 125 GLU A C 1
ATOM 971 O O . GLU A 1 125 ? -26.115 -2.697 -14.336 1.00 49.47 125 GLU A O 1
ATOM 976 N N . ASP A 1 126 ? -27.160 -1.288 -12.935 1.00 45.84 126 ASP A N 1
ATOM 977 C CA . ASP A 1 126 ? -28.380 -1.139 -13.754 1.00 45.84 126 ASP A CA 1
ATOM 978 C C . ASP A 1 126 ? -28.592 0.277 -14.329 1.00 45.84 126 ASP A C 1
ATOM 980 O O . ASP A 1 126 ? -29.693 0.645 -14.739 1.00 45.84 126 ASP A O 1
ATOM 984 N N . MET A 1 127 ? -27.533 1.097 -14.401 1.00 45.00 127 MET A N 1
ATOM 985 C CA . MET A 1 127 ? -27.564 2.355 -15.161 1.00 45.00 127 MET A CA 1
ATOM 986 C C . MET A 1 127 ? -26.985 2.168 -16.574 1.00 45.00 127 MET A C 1
ATOM 988 O O . MET A 1 127 ? -25.768 2.300 -16.758 1.00 45.00 127 MET A O 1
ATOM 992 N N . PRO A 1 128 ? -27.821 1.942 -17.611 1.00 49.75 128 PRO A N 1
ATOM 993 C CA . PRO A 1 128 ? -27.377 2.007 -18.997 1.00 49.75 128 PRO A CA 1
ATOM 994 C C . PRO A 1 128 ? -26.986 3.455 -19.324 1.00 49.75 128 PRO A C 1
ATOM 996 O O . PRO A 1 128 ? -27.834 4.296 -19.613 1.00 49.75 128 PRO A O 1
ATOM 999 N N . GLY A 1 129 ? -25.690 3.765 -19.241 1.00 55.69 129 GLY A N 1
ATOM 1000 C CA . GLY A 1 129 ? -25.148 5.076 -19.616 1.00 55.69 129 GLY A CA 1
ATOM 1001 C C . GLY A 1 129 ? -24.065 5.658 -18.705 1.00 55.69 129 GLY A C 1
ATOM 1002 O O . GLY A 1 129 ? -23.484 6.681 -19.068 1.00 55.69 129 GLY A O 1
ATOM 1003 N N . MET A 1 130 ? -23.735 5.041 -17.562 1.00 47.25 130 MET A N 1
ATOM 1004 C CA . MET A 1 130 ? -22.565 5.466 -16.780 1.00 47.25 130 MET A CA 1
ATOM 1005 C C . MET A 1 130 ? -21.283 4.904 -17.399 1.00 47.25 130 MET A C 1
ATOM 1007 O O . MET A 1 130 ? -20.954 3.728 -17.268 1.00 47.25 130 MET A O 1
ATOM 1011 N N . MET A 1 131 ? -20.570 5.764 -18.125 1.00 56.31 131 MET A N 1
ATOM 1012 C CA . MET A 1 131 ? -19.317 5.411 -18.786 1.00 56.31 131 MET A CA 1
ATOM 1013 C C . MET A 1 131 ? -18.230 4.986 -17.779 1.00 56.31 131 MET A C 1
ATOM 1015 O O . MET A 1 131 ? -18.165 5.533 -16.674 1.00 56.31 131 MET A O 1
ATOM 1019 N N . PRO A 1 132 ? -17.337 4.050 -18.160 1.00 50.84 132 PRO A N 1
ATOM 1020 C CA . PRO A 1 132 ? -16.296 3.522 -17.282 1.00 50.84 132 PRO A CA 1
ATOM 1021 C C . PRO A 1 132 ? -15.357 4.633 -16.799 1.00 50.84 132 PRO A C 1
ATOM 1023 O O . PRO A 1 132 ? -15.136 5.609 -17.518 1.00 50.84 132 PRO A O 1
ATOM 1026 N N . ARG A 1 133 ? -14.744 4.453 -15.618 1.00 55.94 133 ARG A N 1
ATOM 1027 C CA . ARG A 1 133 ? -13.647 5.271 -15.045 1.00 55.94 133 ARG A CA 1
ATOM 1028 C C . ARG A 1 133 ? -12.403 5.332 -15.961 1.00 55.94 133 ARG A C 1
ATOM 1030 O O . ARG A 1 133 ? -11.339 4.827 -15.622 1.00 55.94 133 ARG A O 1
ATOM 1037 N N . GLY A 1 134 ? -12.535 5.952 -17.128 1.00 53.06 134 GLY A N 1
ATOM 1038 C CA . GLY A 1 134 ? -11.504 6.089 -18.158 1.00 53.06 134 GLY A CA 1
ATOM 1039 C C . GLY A 1 134 ? -11.444 7.484 -18.786 1.00 53.06 134 GLY A C 1
ATOM 1040 O O . GLY A 1 134 ? -10.625 7.717 -19.668 1.00 53.06 134 GLY A O 1
ATOM 1041 N N . MET A 1 135 ? -12.267 8.435 -18.330 1.00 51.31 135 MET A N 1
ATOM 1042 C CA . MET A 1 135 ? -12.252 9.822 -18.811 1.00 51.31 135 MET A CA 1
ATOM 1043 C C . MET A 1 135 ? -11.955 10.819 -17.684 1.00 51.31 135 MET A C 1
ATOM 1045 O O . MET A 1 135 ? -12.724 11.732 -17.419 1.00 51.31 135 MET A O 1
ATOM 1049 N N . MET A 1 136 ? -10.801 10.672 -17.033 1.00 52.94 136 MET A N 1
ATOM 1050 C CA . MET A 1 136 ? -10.090 11.824 -16.462 1.00 52.94 136 MET A CA 1
ATOM 1051 C C . MET A 1 136 ? -8.842 12.080 -17.308 1.00 52.94 136 MET A C 1
ATOM 1053 O O . MET A 1 136 ? -7.709 11.879 -16.881 1.00 52.94 136 MET A O 1
ATOM 1057 N N . LYS A 1 137 ? -9.068 12.479 -18.563 1.00 56.97 137 LYS A N 1
ATOM 1058 C CA . LYS A 1 137 ? -8.055 13.130 -19.394 1.00 56.97 137 LYS A CA 1
ATOM 1059 C C . LYS A 1 137 ? -8.155 14.629 -19.095 1.00 56.97 137 LYS A C 1
ATOM 1061 O O . LYS A 1 137 ? -9.234 15.191 -19.249 1.00 56.97 137 LYS A O 1
ATOM 1066 N N . ASN A 1 138 ? -7.031 15.237 -18.706 1.00 52.47 138 ASN A N 1
ATOM 1067 C CA . ASN A 1 138 ? -6.758 16.688 -18.673 1.00 52.47 138 ASN A CA 1
ATOM 1068 C C . ASN A 1 138 ? -6.937 17.411 -17.322 1.00 52.47 138 ASN A C 1
ATOM 1070 O O . ASN A 1 138 ? -7.726 18.342 -17.214 1.00 52.47 138 ASN A O 1
ATOM 1074 N N . GLY A 1 139 ? -6.141 17.045 -16.310 1.00 50.75 139 GLY A N 1
ATOM 1075 C CA . GLY A 1 139 ? -6.107 17.774 -15.030 1.00 50.75 139 GLY A CA 1
ATOM 1076 C C . GLY A 1 139 ? -4.728 18.005 -14.404 1.00 50.75 139 GLY A C 1
ATOM 1077 O O . GLY A 1 139 ? -4.668 18.363 -13.236 1.00 50.75 139 GLY A O 1
ATOM 1078 N N . PHE A 1 140 ? -3.623 17.791 -15.123 1.00 55.75 140 PHE A N 1
ATOM 1079 C CA . PHE A 1 140 ? -2.270 18.064 -14.617 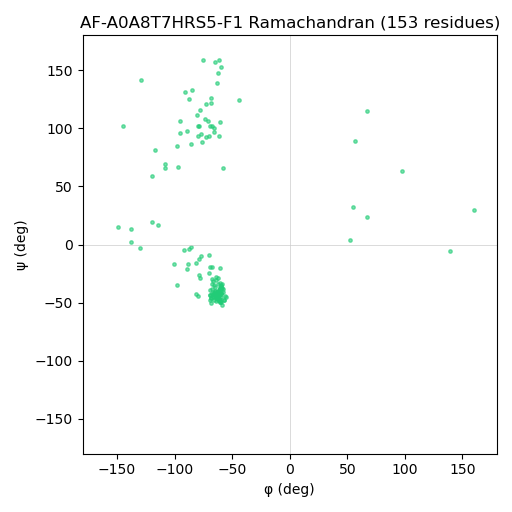1.00 55.75 140 PHE A CA 1
ATOM 1080 C C . PHE A 1 140 ? -1.384 18.563 -15.760 1.00 55.75 140 PHE A C 1
ATOM 1082 O O . PHE A 1 140 ? -0.930 17.757 -16.570 1.00 55.75 140 PHE A O 1
ATOM 1089 N N . GLY A 1 141 ? -1.137 19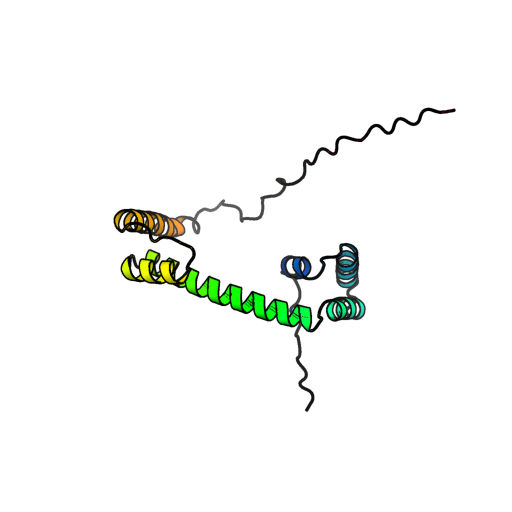.877 -15.842 1.00 53.12 141 GLY A N 1
ATOM 1090 C CA . GLY A 1 141 ? -0.158 20.385 -16.808 1.00 53.12 141 GLY A CA 1
ATOM 1091 C C . GLY A 1 141 ? -0.196 21.852 -17.235 1.00 53.12 141 GLY A C 1
ATOM 1092 O O . GLY A 1 141 ? 0.246 22.116 -18.341 1.00 53.12 141 GLY A O 1
ATOM 1093 N N . GLU A 1 142 ? -0.634 22.816 -16.422 1.00 48.06 142 GLU A N 1
ATOM 1094 C CA . GLU A 1 142 ? -0.317 24.237 -16.680 1.00 48.06 142 GLU A CA 1
ATOM 1095 C C . GLU A 1 142 ? 0.692 24.748 -15.648 1.00 48.06 142 GLU A C 1
ATOM 1097 O O . GLU A 1 142 ? 0.410 25.565 -14.774 1.00 48.06 142 GLU A O 1
ATOM 1102 N N . ARG A 1 143 ? 1.926 24.242 -15.746 1.00 56.47 143 ARG A N 1
ATOM 1103 C CA . ARG A 1 143 ? 3.087 24.959 -15.214 1.00 56.47 143 ARG A CA 1
ATOM 1104 C C . ARG A 1 143 ? 3.460 26.029 -16.234 1.00 56.47 143 ARG A C 1
ATOM 1106 O O . ARG A 1 143 ? 4.219 25.767 -17.160 1.00 56.47 143 ARG A O 1
ATOM 1113 N N . HIS A 1 144 ? 2.929 27.235 -16.052 1.00 48.97 144 HIS A N 1
ATOM 1114 C CA . HIS A 1 144 ? 3.459 28.432 -16.698 1.00 48.97 144 HIS A CA 1
ATOM 1115 C C . HIS A 1 144 ? 4.908 28.650 -16.236 1.00 48.97 144 HIS A C 1
ATOM 1117 O O . HIS A 1 144 ? 5.172 29.276 -15.210 1.00 48.97 144 HIS A O 1
ATOM 1123 N N . GLY A 1 145 ? 5.858 28.119 -17.006 1.00 53.44 145 GLY A N 1
ATOM 1124 C CA . GLY A 1 145 ? 7.242 28.567 -16.983 1.00 53.44 145 GLY A CA 1
ATOM 1125 C C . GLY A 1 145 ? 7.284 30.002 -17.494 1.00 53.44 145 GLY A C 1
ATOM 1126 O O . GLY A 1 145 ? 7.211 30.243 -18.697 1.00 53.44 145 GLY A O 1
ATOM 1127 N N . ARG A 1 146 ? 7.357 30.969 -16.575 1.00 58.28 146 ARG A N 1
ATOM 1128 C CA . ARG A 1 146 ? 7.680 32.351 -16.923 1.00 58.28 146 ARG A CA 1
ATOM 1129 C C . ARG A 1 146 ? 9.158 32.380 -17.314 1.00 58.28 146 ARG A 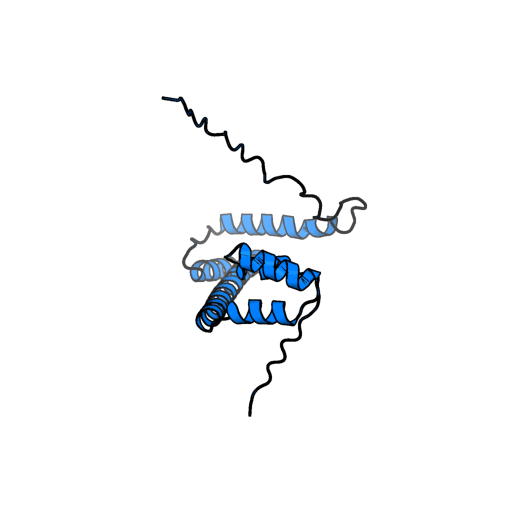C 1
ATOM 1131 O O . ARG A 1 146 ? 10.038 32.218 -16.475 1.00 58.28 146 ARG A O 1
ATOM 1138 N N . ILE A 1 147 ? 9.359 32.521 -18.617 1.00 54.91 147 ILE A N 1
ATOM 1139 C CA . ILE A 1 147 ? 10.612 32.746 -19.332 1.00 54.91 147 ILE A CA 1
ATOM 1140 C C . ILE A 1 147 ? 11.446 33.800 -18.594 1.00 54.91 147 ILE A C 1
ATOM 1142 O O . ILE A 1 147 ? 10.970 34.903 -18.323 1.00 54.91 147 ILE A O 1
ATOM 1146 N N . GLY A 1 148 ? 12.681 33.432 -18.251 1.00 53.56 148 GLY A N 1
ATOM 1147 C CA . GLY A 1 148 ? 13.696 34.372 -17.804 1.00 53.56 148 GLY A CA 1
ATOM 1148 C C . GLY A 1 148 ? 14.116 35.268 -18.965 1.00 53.56 148 GLY A C 1
ATOM 1149 O O . GLY A 1 148 ? 14.507 34.770 -20.018 1.00 53.56 148 GLY A O 1
ATOM 1150 N N . ASN A 1 149 ? 14.046 36.582 -18.760 1.00 52.44 149 ASN A N 1
ATOM 1151 C CA . ASN A 1 149 ? 14.774 37.543 -19.578 1.00 52.44 149 ASN A CA 1
ATOM 1152 C C . ASN A 1 149 ? 16.265 37.384 -19.260 1.00 52.44 149 ASN A C 1
ATOM 1154 O O . ASN A 1 149 ? 16.732 37.838 -18.216 1.00 52.44 149 ASN A O 1
ATOM 1158 N N . PHE A 1 150 ? 16.995 36.711 -20.146 1.00 60.06 150 PHE A N 1
ATOM 1159 C CA . PHE A 1 150 ? 18.437 36.875 -20.259 1.00 60.06 150 PHE A CA 1
ATOM 1160 C C . PHE A 1 150 ? 18.665 38.169 -21.040 1.00 60.06 150 PHE A C 1
ATOM 1162 O O . PHE A 1 150 ? 18.460 38.214 -22.251 1.00 60.06 150 PHE A O 1
ATOM 1169 N N . ASP A 1 151 ? 19.006 39.230 -20.318 1.00 62.62 151 ASP A N 1
ATOM 1170 C CA . ASP A 1 151 ? 19.509 40.465 -20.902 1.00 62.62 151 ASP A CA 1
ATOM 1171 C C . ASP A 1 151 ? 20.999 40.249 -21.193 1.00 62.62 151 ASP A C 1
ATOM 1173 O O . ASP A 1 151 ? 21.800 40.042 -20.278 1.00 62.62 151 ASP A O 1
ATOM 1177 N N . VAL A 1 152 ? 21.348 40.187 -22.475 1.00 61.72 152 VAL A N 1
ATOM 1178 C CA . VAL A 1 152 ? 22.731 40.158 -22.956 1.00 61.72 152 VAL A CA 1
ATOM 1179 C C . VAL A 1 152 ? 22.924 41.430 -23.778 1.00 61.72 152 VAL A C 1
ATOM 1181 O O . VAL A 1 152 ? 22.796 41.406 -24.997 1.00 61.72 152 VAL A O 1
ATOM 1184 N N . GLY A 1 153 ? 23.183 42.550 -23.101 1.00 56.22 153 GLY A N 1
ATOM 1185 C CA . GLY A 1 153 ? 23.880 43.700 -23.691 1.00 56.22 153 GLY A CA 1
ATOM 1186 C C . GLY A 1 153 ? 25.360 43.560 -23.334 1.00 56.22 153 GLY A C 1
ATOM 1187 O O . GLY A 1 153 ? 25.691 43.463 -22.156 1.00 56.22 153 GLY A O 1
ATOM 1188 N N . GLU A 1 154 ? 26.234 43.196 -24.268 1.00 57.59 154 GLU A N 1
ATOM 1189 C CA . GLU A 1 154 ? 26.894 44.037 -25.282 1.00 57.59 154 GLU A CA 1
ATOM 1190 C C . GLU A 1 154 ? 27.888 45.067 -24.701 1.00 57.59 154 GLU A C 1
ATOM 1192 O O . GLU A 1 154 ? 27.498 46.049 -24.075 1.00 57.59 154 GLU A O 1
ATOM 1197 N N . ILE A 1 155 ? 29.157 44.820 -25.080 1.00 52.41 155 ILE A N 1
ATOM 1198 C CA . ILE A 1 155 ? 30.390 45.641 -25.100 1.00 52.41 155 ILE A CA 1
ATOM 1199 C C . ILE A 1 155 ? 31.170 45.810 -23.789 1.00 52.41 155 ILE A C 1
ATOM 1201 O O . ILE A 1 155 ? 30.804 46.650 -22.942 1.00 52.41 155 ILE A O 1
#

Secondary structure (DSSP, 8-state):
-----------SS-HHHHHHHH-SSHHHHHHHHHHHHTT-HHHHHHHHHHH--HHHHHHHHHHHHHHHHHHHHHHHHHHHHHHT-HHHHHHHHHHTSS-PPPPHHHHHHHHHHHHHHHHGGGGSSS-TT---S----S-S---------------

Solvent-accessible surface area (backbone atoms only — not comparable to full-atom values): 9842 Å² total; per-residue (Å²): 136,86,82,82,80,79,79,78,80,78,82,82,90,67,60,73,74,58,48,68,76,68,39,87,46,71,66,62,38,52,54,42,53,48,20,60,75,69,69,35,62,65,61,36,48,53,57,49,55,73,60,59,40,72,69,54,48,53,48,52,54,50,55,47,49,55,49,52,54,50,49,53,44,52,45,45,34,49,52,18,43,75,71,63,35,64,68,53,25,45,53,28,32,54,74,63,77,76,55,81,66,71,53,69,74,58,43,52,52,49,31,52,55,50,52,62,51,63,68,54,56,75,62,68,85,76,52,94,79,75,75,72,104,76,80,86,80,87,88,82,85,86,78,81,77,78,78,78,84,82,84,82,82,84,134

pLDDT: mean 75.51, std 19.75, range [39.41, 98.19]

Foldseek 3Di:
DDDPPPPPDDDDDPVVVVLVVQPPDPVLSVQCVVCVVVVPPPSNVVSNVVSDDPVVVVVVVVVVVVVVVVVVLVVQLVVCLQVVPLVSNCVSQVVVVPDDRDDSVVSVVSSVVVVVVVVCPVVPVPDPPDDDPPPPPDDDDPPPPPDDPPDDDDD

Mean predicted aligned error: 15.04 Å

Radius of gyration: 25.08 Å; Cα contacts (8 Å, |Δi|>4): 59; chains: 1; bounding box: 59×74×51 Å

Sequence (155 aa):
MLAVLAVSLMAIAGVSAFIGRFGENADDRQALEQAIADNDYSTWKELMEKQLTEERFNQIVKDHKERSEKQSKEAAVRDAIEDGDYDAYVGAVKALASAQALSEQDFEKLVEIRQARSGNETMVEDMPGMMPRGMMKNGFGERHGRIGNFDVGEI